Protein AF-A0A935HL14-F1 (afdb_monomer)

Secondary structure (DSSP, 8-state):
-EEEEETTEEEEEEEES-BSSEEEEEEEEESSSSS-EEEEEEE--SGGG-BSS-EEEEEEEE------THHHHHHHHHHHHHHTTTT-HHHHHHHHHHHHHHHTTSS--PPPSS-GGGGTS--EEEEEEEETT--EEEPPPEEPEE-

Sequence (147 aa):
MEAKMVNNLLSVNWSTTKEKDNDYFAIEVSKDGKEFKELAKVKSLAQDGISDTPLLYTYDKNFNNSTGIFGGVIFVLLLLSLAFYKKNRWLVVTALIVNLGFLGITGCQKKDVVDKSAINENLYLRIKQVDKLGNAEYSKVVRVVKE

Mean predicted aligned error: 10.66 Å

pLDDT: mean 83.4, std 14.33, range [49.66, 98.31]

Structure (mmCIF, N/CA/C/O backbone):
data_AF-A0A935HL14-F1
#
_entry.id   AF-A0A935HL14-F1
#
loop_
_atom_site.group_PDB
_atom_site.id
_atom_site.type_symbol
_atom_site.label_atom_id
_atom_site.label_alt_id
_atom_site.label_comp_id
_atom_site.label_asym_id
_atom_site.label_entity_id
_atom_site.label_seq_id
_atom_site.pdbx_PDB_ins_code
_atom_site.Cartn_x
_atom_site.Cartn_y
_atom_site.Cartn_z
_atom_site.occupancy
_atom_site.B_iso_or_equiv
_atom_site.auth_seq_id
_atom_site.auth_comp_id
_atom_site.auth_asym_id
_atom_site.auth_atom_id
_atom_site.pdbx_PDB_model_num
ATOM 1 N N . MET A 1 1 ? -0.907 -10.485 -9.066 1.00 92.19 1 MET A N 1
ATOM 2 C CA . MET A 1 1 ? -1.369 -9.684 -7.917 1.00 92.19 1 MET A CA 1
ATOM 3 C C . MET A 1 1 ? -2.641 -10.307 -7.398 1.00 92.19 1 MET A C 1
ATOM 5 O O . MET A 1 1 ? -3.511 -10.627 -8.199 1.00 92.19 1 MET A O 1
ATOM 9 N N . GLU A 1 2 ? -2.721 -10.468 -6.090 1.00 95.12 2 GLU A N 1
ATOM 10 C CA . GLU A 1 2 ? -3.839 -11.062 -5.372 1.00 95.12 2 GLU A CA 1
ATOM 11 C C . GLU A 1 2 ? -4.130 -10.215 -4.130 1.00 95.12 2 GLU A C 1
ATOM 13 O O . GLU A 1 2 ? -3.210 -9.657 -3.531 1.00 95.12 2 GLU A O 1
ATOM 18 N N . ALA A 1 3 ? -5.405 -10.089 -3.766 1.00 94.94 3 ALA A N 1
ATOM 19 C CA . ALA A 1 3 ? -5.825 -9.357 -2.579 1.00 94.94 3 ALA A CA 1
ATOM 20 C C . ALA A 1 3 ? -6.970 -10.097 -1.884 1.00 94.94 3 ALA A C 1
ATOM 22 O O . ALA A 1 3 ? -7.979 -10.418 -2.523 1.00 94.94 3 ALA A O 1
ATOM 23 N N . LYS A 1 4 ? -6.821 -10.333 -0.579 1.00 93.88 4 LYS A N 1
ATOM 24 C CA . LYS A 1 4 ? -7.776 -11.082 0.241 1.00 93.88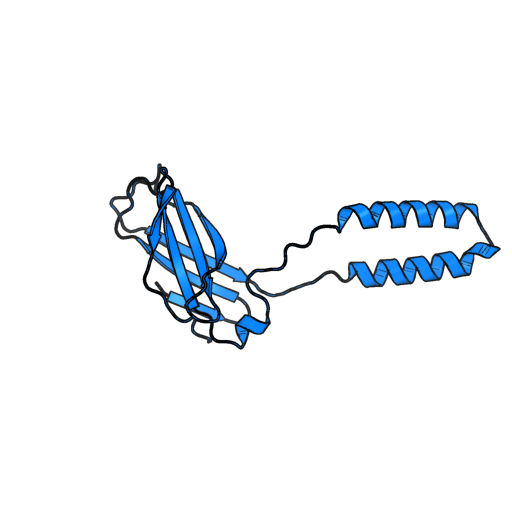 4 LYS A CA 1
ATOM 25 C C . LYS A 1 4 ? -8.113 -10.357 1.537 1.00 93.88 4 LYS A C 1
ATOM 27 O O . LYS A 1 4 ? -7.251 -9.712 2.126 1.00 93.88 4 LYS A O 1
ATOM 32 N N . MET A 1 5 ? -9.354 -10.506 1.987 1.00 90.94 5 MET A N 1
ATOM 33 C CA . MET A 1 5 ? -9.799 -10.158 3.334 1.00 90.94 5 MET A CA 1
ATOM 34 C C . MET A 1 5 ? -10.008 -11.439 4.134 1.00 90.94 5 MET A C 1
ATOM 36 O O . MET A 1 5 ? -10.900 -12.211 3.791 1.00 90.94 5 MET A O 1
ATOM 40 N N . VAL A 1 6 ? -9.244 -11.622 5.213 1.00 88.94 6 VAL A N 1
ATOM 41 C CA . VAL A 1 6 ? -9.376 -12.763 6.136 1.00 88.94 6 VAL A CA 1
ATOM 42 C C . VAL A 1 6 ? -9.375 -12.241 7.569 1.00 88.94 6 VAL A C 1
ATOM 44 O O . VAL A 1 6 ? -8.420 -11.594 7.978 1.00 88.94 6 VAL A O 1
ATOM 47 N N . ASN A 1 7 ? -10.424 -12.491 8.359 1.00 86.69 7 ASN A N 1
ATOM 48 C CA . ASN A 1 7 ? -10.485 -12.089 9.779 1.00 86.69 7 ASN A CA 1
ATOM 49 C C . ASN A 1 7 ? -10.096 -10.613 10.048 1.00 86.69 7 ASN A C 1
ATOM 51 O O . ASN A 1 7 ? -9.311 -10.318 10.950 1.00 86.69 7 ASN A O 1
ATOM 55 N N . ASN A 1 8 ? -10.631 -9.676 9.256 1.00 86.88 8 ASN A N 1
ATOM 56 C CA . ASN A 1 8 ? -10.300 -8.238 9.286 1.00 86.88 8 ASN A CA 1
ATOM 57 C C . ASN A 1 8 ? -8.847 -7.885 8.904 1.00 86.88 8 ASN A C 1
ATOM 59 O O . ASN A 1 8 ? -8.431 -6.743 9.102 1.00 86.88 8 ASN A O 1
ATOM 63 N N . LEU A 1 9 ? -8.079 -8.823 8.355 1.00 89.25 9 LEU A N 1
ATOM 64 C CA . LEU A 1 9 ? -6.768 -8.592 7.762 1.00 89.25 9 LEU A CA 1
ATOM 65 C C . LEU A 1 9 ? -6.924 -8.480 6.243 1.00 89.25 9 LEU A C 1
ATOM 67 O O . LEU A 1 9 ? -7.339 -9.436 5.591 1.00 89.25 9 LEU A O 1
ATOM 71 N N . LEU A 1 10 ? -6.596 -7.318 5.681 1.00 92.06 10 LEU A N 1
ATOM 72 C CA . LEU A 1 10 ? -6.347 -7.196 4.246 1.00 92.06 10 LEU A CA 1
ATOM 73 C C . LEU A 1 10 ? -4.931 -7.677 3.973 1.00 92.06 10 LEU A C 1
ATOM 75 O O . LEU A 1 10 ? -3.999 -7.050 4.467 1.00 92.06 10 LEU A O 1
ATOM 79 N N . SER A 1 11 ? -4.796 -8.726 3.168 1.00 94.50 11 SER A N 1
ATOM 80 C CA . SER A 1 11 ? -3.515 -9.219 2.669 1.00 94.50 11 SER A CA 1
ATOM 81 C C . SER A 1 11 ? -3.416 -8.995 1.166 1.00 94.50 11 SER A C 1
ATOM 83 O O . SER A 1 11 ? -4.307 -9.385 0.405 1.00 94.50 11 SER A O 1
ATOM 85 N N . VAL A 1 12 ? -2.343 -8.339 0.733 1.00 96.31 12 VAL A N 1
ATOM 86 C CA . VAL A 1 12 ? -2.077 -7.988 -0.665 1.00 96.31 12 VAL A CA 1
ATOM 87 C C . VAL A 1 12 ? -0.733 -8.569 -1.057 1.00 96.31 12 VAL A C 1
ATOM 89 O O . VAL A 1 12 ? 0.281 -8.254 -0.441 1.00 96.31 12 VAL A O 1
ATOM 92 N N . ASN A 1 13 ? -0.724 -9.380 -2.111 1.00 96.88 13 ASN A N 1
ATOM 93 C CA . ASN A 1 13 ? 0.479 -10.032 -2.612 1.00 96.88 13 ASN A CA 1
ATOM 94 C C . ASN A 1 13 ? 0.686 -9.702 -4.088 1.00 96.88 13 ASN A C 1
ATOM 96 O O . ASN A 1 13 ? -0.218 -9.833 -4.925 1.00 96.88 13 ASN A O 1
ATOM 100 N N . TRP A 1 14 ? 1.892 -9.270 -4.436 1.00 97.69 14 TRP A N 1
ATOM 101 C CA . TRP A 1 14 ? 2.270 -9.013 -5.820 1.00 97.69 14 TRP A CA 1
ATOM 102 C C . TRP A 1 14 ? 3.743 -9.301 -6.058 1.00 97.69 14 TRP A C 1
ATOM 104 O O . TRP A 1 14 ? 4.522 -9.517 -5.135 1.00 97.69 14 TRP A O 1
ATOM 114 N N . SER A 1 15 ? 4.105 -9.324 -7.334 1.00 96.88 15 SER A N 1
ATOM 115 C CA . SER A 1 15 ? 5.468 -9.556 -7.772 1.00 96.88 15 SER A CA 1
ATOM 116 C C . SER A 1 15 ? 5.817 -8.610 -8.905 1.00 96.88 15 SER A C 1
ATOM 118 O O . SER A 1 15 ? 4.977 -8.353 -9.773 1.00 96.88 15 SER A O 1
ATOM 120 N N . THR A 1 16 ? 7.057 -8.151 -8.933 1.00 96.56 16 THR A N 1
ATOM 121 C CA . THR A 1 16 ? 7.655 -7.516 -10.107 1.00 96.56 16 THR A CA 1
ATOM 122 C C . THR A 1 16 ? 8.509 -8.536 -10.845 1.00 96.56 16 THR A C 1
ATOM 124 O O . THR A 1 16 ? 9.003 -9.488 -10.248 1.00 96.56 16 THR A O 1
ATOM 127 N N . THR A 1 17 ? 8.648 -8.390 -12.161 1.00 94.94 17 THR A N 1
ATOM 128 C CA . THR A 1 17 ? 9.606 -9.187 -12.946 1.00 94.94 17 THR A CA 1
ATOM 129 C C . THR A 1 17 ? 10.970 -8.516 -12.988 1.00 94.94 17 THR A C 1
ATOM 131 O O . THR A 1 17 ? 11.987 -9.200 -12.958 1.00 94.94 17 THR A O 1
ATOM 134 N N . LYS A 1 18 ? 10.957 -7.183 -13.082 1.00 94.62 18 LYS A N 1
ATOM 135 C CA . LYS A 1 18 ? 12.101 -6.278 -13.055 1.00 94.62 18 LYS A CA 1
ATOM 136 C C . LYS A 1 18 ? 11.653 -4.928 -12.508 1.00 94.62 18 LYS A C 1
ATOM 138 O O . LYS A 1 18 ? 10.480 -4.576 -12.629 1.00 94.62 18 LYS A O 1
ATOM 143 N N . GLU A 1 19 ? 12.591 -4.173 -11.963 1.00 95.81 19 GLU A N 1
ATOM 144 C CA . GLU A 1 19 ? 12.395 -2.803 -11.501 1.00 95.81 19 GLU A CA 1
ATOM 145 C C . GLU A 1 19 ? 13.505 -1.921 -12.058 1.00 95.81 19 GLU A C 1
ATOM 147 O O . GLU A 1 19 ? 14.667 -2.326 -12.113 1.00 95.81 19 GLU A O 1
ATOM 152 N N . LYS A 1 20 ? 13.135 -0.716 -12.486 1.00 95.81 20 LYS A N 1
ATOM 153 C CA . LYS A 1 20 ? 14.067 0.298 -12.963 1.00 95.81 20 LYS A CA 1
ATOM 154 C C . LYS A 1 20 ? 13.688 1.628 -12.335 1.00 95.81 20 LYS A C 1
ATOM 156 O O . LYS A 1 20 ? 12.563 2.080 -12.524 1.00 95.81 20 LYS A O 1
ATOM 161 N N . ASP A 1 21 ? 14.630 2.213 -11.601 1.00 96.50 21 ASP A N 1
ATOM 162 C CA . ASP A 1 21 ? 14.475 3.490 -10.899 1.00 96.50 21 ASP A CA 1
ATOM 163 C C . ASP A 1 21 ? 13.209 3.567 -10.029 1.00 96.50 21 ASP A C 1
ATOM 165 O O . ASP A 1 21 ? 12.652 4.642 -9.816 1.00 96.50 21 ASP A O 1
ATOM 169 N N . ASN A 1 22 ? 12.750 2.425 -9.512 1.00 97.31 22 ASN A N 1
ATOM 170 C CA . ASN A 1 22 ? 11.533 2.347 -8.722 1.00 97.31 22 ASN A CA 1
ATOM 171 C C . ASN A 1 22 ? 11.770 2.900 -7.311 1.00 97.31 22 ASN A C 1
ATOM 173 O O . ASN A 1 22 ? 12.722 2.506 -6.640 1.00 97.31 22 ASN A O 1
ATOM 177 N N . ASP A 1 23 ? 10.901 3.790 -6.841 1.00 97.81 23 ASP A N 1
ATOM 178 C CA . ASP A 1 23 ? 10.993 4.333 -5.484 1.00 97.81 23 ASP A CA 1
ATOM 179 C C . ASP A 1 23 ? 10.068 3.553 -4.539 1.00 97.81 23 ASP A C 1
ATOM 181 O O . ASP A 1 23 ? 10.502 2.945 -3.551 1.00 97.81 23 ASP A O 1
ATOM 185 N N . TYR A 1 24 ? 8.778 3.493 -4.874 1.00 98.00 24 TYR A N 1
ATOM 186 C CA . TYR A 1 24 ? 7.782 2.815 -4.051 1.00 98.00 24 TYR A CA 1
ATOM 187 C C . TYR A 1 24 ? 6.546 2.378 -4.835 1.00 98.00 24 TYR A C 1
ATOM 189 O O . TYR A 1 24 ? 6.262 2.819 -5.946 1.00 98.00 24 TYR A O 1
ATOM 197 N N . PHE A 1 25 ? 5.752 1.542 -4.180 1.00 98.31 25 PHE A N 1
ATOM 198 C CA . PHE A 1 25 ? 4.417 1.149 -4.589 1.00 98.31 25 PHE A CA 1
ATOM 199 C C . PHE A 1 25 ? 3.393 1.777 -3.648 1.00 98.31 25 PHE A C 1
ATOM 201 O O . PHE A 1 25 ? 3.462 1.600 -2.434 1.00 98.31 25 PHE A O 1
ATOM 208 N N . ALA A 1 26 ? 2.428 2.507 -4.190 1.00 97.75 26 ALA A N 1
ATOM 209 C CA . ALA A 1 26 ? 1.238 2.926 -3.470 1.00 97.75 26 ALA A CA 1
ATOM 210 C C . ALA A 1 26 ? 0.134 1.882 -3.666 1.00 97.75 26 ALA A C 1
ATOM 212 O O . ALA A 1 26 ? -0.251 1.547 -4.789 1.00 97.75 26 ALA A O 1
ATOM 213 N N . ILE A 1 27 ? -0.377 1.365 -2.555 1.00 96.75 27 ILE A N 1
ATOM 214 C CA . ILE A 1 27 ? -1.546 0.494 -2.536 1.00 96.75 27 ILE A CA 1
ATOM 215 C C . ILE A 1 27 ? -2.757 1.407 -2.517 1.00 96.75 27 ILE A C 1
ATOM 217 O O . ILE A 1 27 ? -2.974 2.135 -1.548 1.00 96.75 27 ILE A O 1
ATOM 221 N N . GLU A 1 28 ? -3.538 1.376 -3.588 1.00 96.00 28 GLU A N 1
ATOM 222 C CA . GLU A 1 28 ? -4.725 2.203 -3.721 1.00 96.00 28 GLU A CA 1
ATOM 223 C C . GLU A 1 28 ? -5.982 1.343 -3.727 1.00 96.00 28 GLU A C 1
ATOM 225 O O . GLU A 1 28 ? -6.047 0.288 -4.360 1.00 96.00 28 GLU A O 1
ATOM 230 N N . VAL A 1 29 ? -7.004 1.828 -3.035 1.00 94.06 29 VAL A N 1
ATOM 231 C CA . VAL A 1 29 ? -8.266 1.123 -2.827 1.00 94.06 29 VAL A CA 1
ATOM 232 C C . VAL A 1 29 ? -9.447 1.978 -3.249 1.00 94.06 29 VAL A C 1
ATOM 234 O O . VAL A 1 29 ? -9.407 3.207 -3.176 1.00 94.06 29 VAL A O 1
ATOM 237 N N . SER A 1 30 ? -10.505 1.316 -3.696 1.00 93.19 30 SER A N 1
ATOM 238 C CA . SER A 1 30 ? -11.713 1.944 -4.212 1.00 93.19 30 SER A CA 1
ATOM 239 C C . SER A 1 30 ? -12.945 1.134 -3.828 1.00 93.19 30 SER A C 1
ATOM 241 O O . SER A 1 30 ? -12.923 -0.095 -3.863 1.00 93.19 30 SER A O 1
ATOM 243 N N . LYS A 1 31 ? -14.035 1.819 -3.479 1.00 90.88 31 LYS A N 1
ATOM 244 C CA . LYS A 1 31 ? -15.333 1.179 -3.207 1.00 90.88 31 LYS A CA 1
ATOM 245 C C . LYS A 1 31 ? -16.166 0.966 -4.472 1.00 90.88 31 LYS A C 1
ATOM 247 O O . LYS A 1 31 ? -17.006 0.075 -4.522 1.00 90.88 31 LYS A O 1
ATOM 252 N N . ASP A 1 32 ? -15.935 1.785 -5.493 1.00 89.62 32 ASP A N 1
ATOM 253 C CA . ASP A 1 32 ? -16.719 1.821 -6.730 1.00 89.62 32 ASP A CA 1
ATOM 254 C C . ASP A 1 32 ? -15.933 1.341 -7.962 1.00 89.62 32 ASP A C 1
ATOM 256 O O . ASP A 1 32 ? -16.499 1.208 -9.047 1.00 89.62 32 ASP A O 1
ATOM 260 N N . GLY A 1 33 ? -14.636 1.071 -7.799 1.00 90.31 33 GLY A N 1
ATOM 261 C CA . GLY A 1 33 ? -13.722 0.690 -8.871 1.00 90.31 33 GLY A CA 1
ATOM 262 C C . GLY A 1 33 ? -13.332 1.851 -9.790 1.00 90.31 33 GLY A C 1
ATOM 263 O O . GLY A 1 33 ? -12.703 1.607 -10.819 1.00 90.31 33 GLY A O 1
ATOM 264 N N . LYS A 1 34 ? -13.696 3.094 -9.448 1.00 91.00 34 LYS A N 1
ATOM 265 C CA . LYS A 1 34 ? -13.448 4.301 -10.252 1.00 91.00 34 LYS A CA 1
ATOM 266 C C . LYS A 1 34 ? -12.575 5.292 -9.499 1.00 91.00 34 LYS A C 1
ATOM 268 O O . LYS A 1 34 ? -11.535 5.702 -10.009 1.00 91.00 34 LYS A O 1
ATOM 273 N N . GLU A 1 35 ? -12.970 5.647 -8.281 1.00 93.56 35 GLU A N 1
ATOM 274 C CA . GLU A 1 35 ? -12.217 6.557 -7.428 1.00 93.56 35 GLU A CA 1
ATOM 275 C C . GLU A 1 35 ? -11.303 5.769 -6.499 1.00 93.56 35 GLU A C 1
ATOM 277 O O . GLU A 1 35 ? -11.760 5.038 -5.618 1.00 93.56 35 GLU A O 1
ATOM 282 N N . PHE A 1 36 ? -9.997 5.927 -6.693 1.00 94.50 36 PHE A N 1
ATOM 283 C CA . PHE A 1 36 ? -8.973 5.247 -5.910 1.00 94.50 36 PHE A CA 1
ATOM 284 C C . PHE A 1 36 ? -8.315 6.211 -4.931 1.00 94.50 36 PHE A C 1
ATOM 286 O O . PHE A 1 36 ? -7.977 7.342 -5.279 1.00 94.50 36 PHE A O 1
ATOM 293 N N . LYS A 1 37 ? -8.125 5.743 -3.699 1.00 93.25 37 LYS A N 1
ATOM 294 C CA . LYS A 1 37 ? -7.448 6.476 -2.630 1.00 93.25 37 LYS A CA 1
ATOM 295 C C . LYS A 1 37 ? -6.267 5.665 -2.130 1.00 93.25 37 LYS A C 1
ATOM 297 O O . LYS A 1 37 ? -6.360 4.446 -1.999 1.00 93.25 37 LYS A O 1
ATOM 302 N N . GLU A 1 38 ? -5.170 6.347 -1.833 1.00 94.06 38 GLU A N 1
ATOM 303 C CA . GLU A 1 38 ? -3.978 5.721 -1.268 1.00 94.06 38 GLU A CA 1
ATOM 304 C C . GLU A 1 38 ? -4.274 5.189 0.141 1.00 94.06 38 GLU A C 1
ATOM 306 O O . GLU A 1 38 ? -4.703 5.936 1.020 1.00 94.06 38 GLU A O 1
ATOM 311 N N . LEU A 1 39 ? -4.054 3.890 0.341 1.00 92.06 39 LEU A N 1
ATOM 312 C CA . LEU A 1 39 ? -4.140 3.222 1.638 1.00 92.06 39 LEU A CA 1
ATOM 313 C C . LEU A 1 39 ? -2.775 3.197 2.332 1.00 92.06 39 LEU A C 1
ATOM 315 O O . LEU A 1 39 ? -2.689 3.425 3.538 1.00 92.06 39 LEU A O 1
ATOM 319 N N . ALA A 1 40 ? -1.718 2.888 1.578 1.00 92.88 40 ALA A N 1
ATOM 320 C CA . ALA A 1 40 ? -0.362 2.769 2.097 1.00 92.88 40 ALA A CA 1
ATOM 321 C C . ALA A 1 40 ? 0.692 2.906 0.998 1.00 92.88 40 ALA A C 1
ATOM 323 O O . ALA A 1 40 ? 0.408 2.700 -0.181 1.00 92.88 40 ALA A O 1
ATOM 324 N N . LYS A 1 41 ? 1.929 3.179 1.420 1.00 96.31 41 LYS A N 1
ATOM 325 C CA . LYS A 1 41 ? 3.126 3.132 0.578 1.00 96.31 41 LYS A CA 1
ATOM 326 C C . LYS A 1 41 ? 4.042 2.006 1.038 1.00 96.31 41 LYS A C 1
ATOM 328 O O . LYS A 1 41 ? 4.282 1.854 2.234 1.00 96.31 41 LYS A O 1
ATOM 333 N N . VAL A 1 42 ? 4.569 1.254 0.083 1.00 97.25 42 VAL A N 1
ATOM 334 C CA . VAL A 1 42 ? 5.518 0.161 0.281 1.00 97.25 42 VAL A CA 1
ATOM 335 C C . VAL A 1 42 ? 6.767 0.494 -0.515 1.00 97.25 42 VAL A C 1
ATOM 337 O O . VAL A 1 42 ? 6.714 0.603 -1.737 1.00 97.25 42 VAL A O 1
ATOM 340 N N . LYS A 1 43 ? 7.884 0.710 0.179 1.00 97.38 43 LYS A N 1
ATOM 341 C CA . LYS A 1 43 ? 9.164 1.023 -0.462 1.00 97.38 43 LYS A CA 1
ATOM 342 C C . LYS A 1 43 ? 9.596 -0.138 -1.364 1.00 97.38 43 LYS A C 1
ATOM 344 O O . LYS A 1 43 ? 9.348 -1.294 -1.019 1.00 97.38 43 LYS A O 1
ATOM 349 N N . SER A 1 44 ? 10.243 0.167 -2.488 1.00 97.19 44 SER A N 1
ATOM 350 C CA . SER A 1 44 ? 10.881 -0.865 -3.309 1.00 97.19 44 SER A CA 1
ATOM 351 C C . SER A 1 44 ? 11.864 -1.692 -2.467 1.00 97.19 44 SER A C 1
ATOM 353 O O . SER A 1 44 ? 12.616 -1.150 -1.652 1.00 97.19 44 SER A O 1
ATOM 355 N N . LEU A 1 45 ? 11.838 -3.012 -2.660 1.00 97.19 45 LEU A N 1
ATOM 356 C CA . LEU A 1 45 ? 12.832 -3.938 -2.112 1.00 97.19 45 LEU A CA 1
ATOM 357 C C . LEU A 1 45 ? 14.099 -3.988 -2.978 1.00 97.19 45 LEU A C 1
ATOM 359 O O . LEU A 1 45 ? 15.115 -4.527 -2.543 1.00 97.19 45 LEU A O 1
ATOM 363 N N . ALA A 1 46 ? 14.045 -3.440 -4.193 1.00 96.38 46 ALA A N 1
ATOM 364 C CA . ALA A 1 46 ? 15.171 -3.385 -5.103 1.00 96.38 46 ALA A CA 1
ATOM 365 C C . ALA A 1 46 ? 16.239 -2.417 -4.576 1.00 96.38 46 ALA A C 1
ATOM 367 O O . ALA A 1 46 ? 15.939 -1.279 -4.196 1.00 96.38 46 ALA A O 1
ATOM 368 N N . GLN A 1 47 ? 17.502 -2.848 -4.575 1.00 94.50 47 GLN A N 1
ATOM 369 C CA . GLN A 1 47 ? 18.602 -1.968 -4.195 1.00 94.50 47 GLN A CA 1
ATOM 370 C C . GLN A 1 47 ? 18.679 -0.810 -5.192 1.00 94.50 47 GLN A C 1
ATOM 372 O O . GLN A 1 47 ? 18.680 -1.013 -6.403 1.00 94.50 47 GLN A O 1
ATOM 377 N N . ASP A 1 48 ? 18.670 0.415 -4.668 1.00 93.38 48 ASP A N 1
ATOM 378 C CA . ASP A 1 48 ? 18.601 1.637 -5.466 1.00 93.38 48 ASP A CA 1
ATOM 379 C C . ASP A 1 48 ? 17.446 1.651 -6.486 1.00 93.38 48 ASP A C 1
ATOM 381 O O . ASP A 1 48 ? 17.513 2.371 -7.479 1.00 93.38 48 ASP A O 1
ATOM 385 N N . GLY A 1 49 ? 16.358 0.914 -6.237 1.00 92.88 49 GLY A N 1
ATOM 386 C CA . GLY A 1 49 ? 15.205 0.861 -7.138 1.00 92.88 49 GLY A CA 1
ATOM 387 C C . GLY A 1 49 ? 15.431 0.059 -8.420 1.00 92.88 49 GLY A C 1
ATOM 388 O O . GLY A 1 49 ? 14.631 0.168 -9.351 1.00 92.88 49 GLY A O 1
ATOM 389 N N . ILE A 1 50 ? 16.518 -0.716 -8.495 1.00 95.88 50 ILE A N 1
ATOM 390 C CA . ILE A 1 50 ? 16.888 -1.510 -9.668 1.00 95.88 50 ILE A CA 1
ATOM 391 C C . ILE A 1 50 ? 16.897 -2.990 -9.298 1.00 95.88 50 ILE A C 1
ATOM 393 O O . ILE A 1 50 ? 17.598 -3.419 -8.382 1.00 95.88 50 ILE A O 1
ATOM 397 N N . SER A 1 51 ? 16.119 -3.781 -10.031 1.00 96.69 51 SER A N 1
ATOM 398 C CA . SER A 1 51 ? 16.147 -5.237 -9.932 1.00 96.69 51 SER A CA 1
ATOM 399 C C . SER A 1 51 ? 15.989 -5.859 -11.308 1.00 96.69 51 SER A C 1
ATOM 401 O O . SER A 1 51 ? 15.022 -5.585 -12.015 1.00 96.69 51 SER A O 1
ATOM 403 N N . ASP A 1 52 ? 16.907 -6.747 -11.673 1.00 95.12 52 ASP A N 1
ATOM 404 C CA . ASP A 1 52 ? 16.779 -7.592 -12.864 1.00 95.12 52 ASP A CA 1
ATOM 405 C C . ASP A 1 52 ? 16.170 -8.965 -12.561 1.00 95.12 52 ASP A C 1
ATOM 407 O O . ASP A 1 52 ? 15.944 -9.759 -13.479 1.00 95.12 52 ASP A O 1
ATOM 411 N N . THR A 1 53 ? 15.892 -9.237 -11.286 1.00 96.00 53 THR A N 1
ATOM 412 C CA . THR A 1 53 ? 15.257 -10.464 -10.814 1.00 96.00 53 THR A CA 1
ATOM 413 C C . THR A 1 53 ? 13.862 -10.184 -10.258 1.00 96.00 53 THR A C 1
ATOM 415 O O . THR A 1 53 ? 13.585 -9.070 -9.793 1.00 96.00 53 THR A O 1
ATOM 418 N N . PRO A 1 54 ? 12.968 -11.189 -10.275 1.00 96.62 54 PRO A N 1
ATOM 419 C CA . PRO A 1 54 ? 11.650 -11.029 -9.693 1.00 96.62 54 P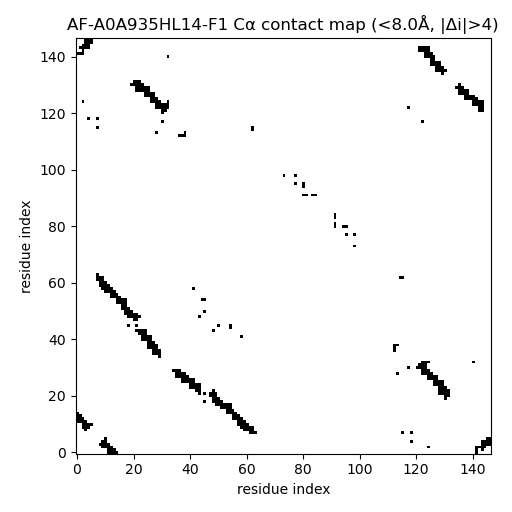RO A CA 1
ATOM 420 C C . PRO A 1 54 ? 11.713 -10.763 -8.189 1.00 96.62 54 PRO A C 1
ATOM 422 O O . PRO A 1 54 ? 12.407 -11.474 -7.460 1.00 96.62 54 PRO A O 1
ATOM 425 N N . LEU A 1 55 ? 10.942 -9.780 -7.726 1.00 97.69 55 LEU A N 1
ATOM 426 C CA . LEU A 1 55 ? 10.777 -9.478 -6.306 1.00 97.69 55 LEU A CA 1
ATOM 427 C C . LEU A 1 55 ? 9.337 -9.738 -5.884 1.00 97.69 55 LEU A C 1
ATOM 429 O O . LEU A 1 55 ? 8.395 -9.433 -6.617 1.00 97.69 55 LEU A O 1
ATOM 433 N N . LEU A 1 56 ? 9.183 -10.323 -4.699 1.00 97.56 56 LEU A N 1
ATOM 434 C CA . LEU A 1 56 ? 7.896 -10.645 -4.096 1.00 97.56 56 LEU A CA 1
ATOM 435 C C . LEU A 1 56 ? 7.600 -9.650 -2.983 1.00 97.56 56 LEU A C 1
ATOM 437 O O . LEU A 1 56 ? 8.444 -9.390 -2.128 1.00 97.56 56 LEU A O 1
ATOM 441 N N . TYR A 1 57 ? 6.381 -9.134 -2.992 1.00 97.44 57 TYR A N 1
ATOM 442 C CA . TYR A 1 57 ? 5.916 -8.145 -2.043 1.00 97.44 57 TYR A CA 1
ATOM 443 C C . TYR A 1 57 ? 4.646 -8.629 -1.364 1.00 97.44 57 TYR A C 1
ATOM 445 O O . TYR A 1 57 ? 3.728 -9.141 -2.014 1.00 97.44 57 TYR A O 1
ATOM 453 N N . THR A 1 58 ? 4.589 -8.375 -0.062 1.00 96.50 58 THR A N 1
ATOM 454 C CA . THR A 1 58 ? 3.424 -8.630 0.775 1.00 96.50 58 THR A CA 1
ATOM 455 C C . THR A 1 58 ? 3.115 -7.381 1.581 1.00 96.50 58 THR A C 1
ATOM 457 O O . THR A 1 58 ? 4.013 -6.718 2.104 1.00 96.50 58 THR A O 1
ATOM 460 N N . TYR A 1 59 ? 1.831 -7.060 1.681 1.00 95.81 59 TYR A N 1
ATOM 461 C CA . TYR A 1 59 ? 1.329 -6.009 2.547 1.00 95.81 59 TYR A CA 1
ATOM 462 C C . TYR A 1 59 ? 0.101 -6.491 3.303 1.00 95.81 59 TYR A C 1
ATOM 464 O O . TYR A 1 59 ? -0.887 -6.891 2.688 1.00 95.81 59 TYR A O 1
ATOM 472 N N . ASP A 1 60 ? 0.156 -6.358 4.626 1.00 93.88 60 ASP A N 1
ATOM 473 C CA . ASP A 1 60 ? -0.924 -6.738 5.519 1.00 93.88 60 ASP A CA 1
ATOM 474 C C . ASP A 1 60 ? -1.407 -5.534 6.338 1.00 93.88 60 ASP A C 1
ATOM 476 O O . ASP A 1 60 ? -0.620 -4.819 6.968 1.00 93.88 60 ASP A O 1
ATOM 480 N N . LYS A 1 61 ? -2.725 -5.315 6.363 1.00 89.69 61 LYS A N 1
ATOM 481 C CA . LYS A 1 61 ? -3.376 -4.276 7.173 1.00 89.69 61 LYS A CA 1
ATOM 482 C C . LYS A 1 61 ? -4.500 -4.876 7.997 1.00 89.69 61 LYS A C 1
ATOM 484 O O . LYS A 1 61 ? -5.486 -5.372 7.459 1.00 89.69 61 LYS A O 1
ATOM 489 N N . ASN A 1 62 ? -4.363 -4.790 9.316 1.00 88.25 62 ASN A N 1
ATOM 490 C CA . ASN A 1 62 ? -5.391 -5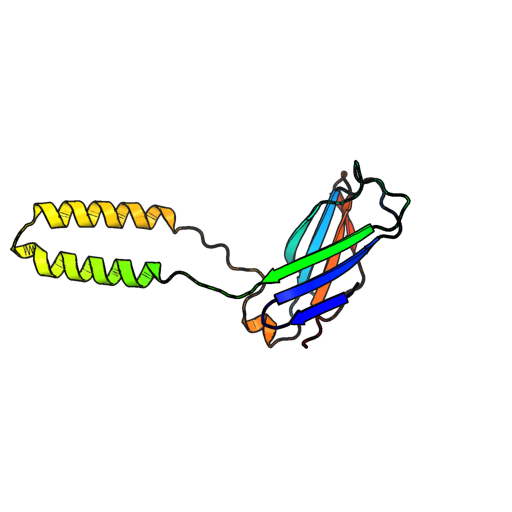.228 10.249 1.00 88.25 62 ASN A CA 1
ATOM 491 C C . ASN A 1 62 ? -6.365 -4.074 10.561 1.00 88.25 62 ASN A C 1
ATOM 493 O O . ASN A 1 62 ? -5.930 -2.984 10.937 1.00 88.25 62 ASN A O 1
ATOM 497 N N . PHE A 1 63 ? -7.670 -4.322 10.417 1.00 82.56 63 PHE A N 1
ATOM 498 C CA . PHE A 1 63 ? -8.758 -3.372 10.698 1.00 82.56 63 PHE A CA 1
ATOM 499 C C . PHE A 1 63 ? -9.418 -3.581 12.070 1.00 82.56 63 PHE A C 1
ATOM 501 O O . PHE A 1 63 ? -10.548 -3.141 12.316 1.00 82.56 63 PHE A O 1
ATOM 508 N N . ASN A 1 64 ? -8.744 -4.263 12.996 1.00 75.75 64 ASN A N 1
ATOM 509 C CA . ASN A 1 64 ? -9.170 -4.361 14.385 1.00 75.75 64 ASN A CA 1
ATOM 510 C C . ASN A 1 64 ? -9.014 -2.998 15.067 1.00 75.75 64 ASN A C 1
ATOM 512 O O . ASN A 1 64 ? -8.023 -2.698 15.722 1.00 75.75 64 ASN A O 1
ATOM 516 N N . ASN A 1 65 ? -10.034 -2.161 14.909 1.00 65.62 65 ASN A N 1
ATOM 517 C CA . ASN A 1 65 ? -10.104 -0.870 15.574 1.00 65.62 65 ASN A CA 1
ATOM 518 C C . ASN A 1 65 ? -10.315 -1.079 17.078 1.00 65.62 65 ASN A C 1
ATOM 520 O O . ASN A 1 65 ? -11.426 -1.400 17.504 1.00 65.62 65 ASN A O 1
ATOM 524 N N . SER A 1 66 ? -9.277 -0.841 17.877 1.00 57.81 66 SER A N 1
ATOM 525 C CA . SER A 1 66 ? -9.410 -0.416 19.271 1.00 57.81 66 SER A CA 1
ATOM 526 C C . SER A 1 66 ? -9.495 1.113 19.296 1.00 57.81 66 SER A C 1
ATOM 528 O O . SER A 1 66 ? -8.575 1.805 19.734 1.00 57.81 66 SER A O 1
ATOM 530 N N . THR A 1 67 ? -10.569 1.672 18.736 1.00 56.97 67 THR A N 1
ATOM 531 C CA . THR A 1 67 ? -10.827 3.114 18.834 1.00 56.97 67 THR A CA 1
ATOM 532 C C . THR A 1 67 ? -11.037 3.469 20.301 1.00 56.97 67 THR A C 1
ATOM 534 O O . THR A 1 67 ? -11.899 2.906 20.973 1.00 56.97 67 THR A O 1
ATOM 537 N N . GLY A 1 68 ? -10.161 4.345 20.788 1.00 58.97 68 GLY A N 1
ATOM 538 C CA . GLY A 1 68 ? -9.858 4.576 22.191 1.00 58.97 68 GLY A CA 1
ATOM 539 C C . GLY A 1 68 ? -11.059 4.811 23.106 1.00 58.97 68 GLY A C 1
ATOM 540 O O . GLY A 1 68 ? -11.819 5.760 22.944 1.00 58.97 68 GLY A O 1
ATOM 541 N N . ILE A 1 69 ? -11.106 4.011 24.172 1.00 55.09 69 ILE A N 1
ATOM 542 C CA . ILE A 1 69 ? -11.950 4.167 25.373 1.00 55.09 69 ILE A CA 1
ATOM 543 C C . ILE A 1 69 ? -11.659 5.492 26.122 1.00 55.09 69 ILE A C 1
ATOM 545 O O . ILE A 1 69 ? -12.379 5.886 27.038 1.00 55.09 69 ILE A O 1
ATOM 549 N N . PHE A 1 70 ? -10.631 6.237 25.710 1.00 56.22 70 PHE A N 1
ATOM 5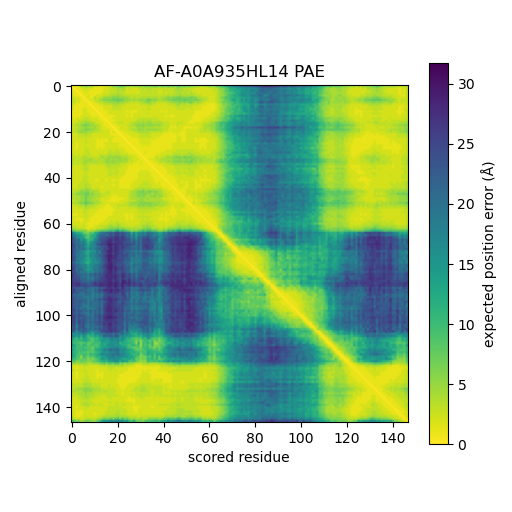50 C CA . PHE A 1 70 ? -10.144 7.436 26.391 1.00 56.22 70 PHE A CA 1
ATOM 551 C C . PHE A 1 70 ? -11.163 8.587 26.467 1.00 56.22 70 PHE A C 1
ATOM 553 O O . PHE A 1 70 ? -11.145 9.333 27.442 1.00 56.22 70 PHE A O 1
ATOM 560 N N . GLY A 1 71 ? -12.099 8.702 25.515 1.00 60.34 71 GLY A N 1
ATOM 561 C CA . GLY A 1 71 ? -13.138 9.743 25.560 1.00 60.34 71 GLY A CA 1
ATOM 562 C C . GLY A 1 71 ? -14.150 9.560 26.702 1.00 60.34 71 GLY A C 1
ATOM 563 O O . GLY A 1 71 ? -14.555 10.533 27.336 1.00 60.34 71 GLY A O 1
ATOM 564 N N . GLY A 1 72 ? -14.517 8.311 27.016 1.00 64.50 72 GLY A N 1
ATOM 565 C CA . GLY A 1 72 ? -15.474 8.006 28.087 1.00 64.50 72 GLY A CA 1
ATOM 566 C C . GLY A 1 72 ? -14.890 8.195 29.489 1.00 64.50 72 GLY A C 1
ATOM 567 O O . GLY A 1 72 ? -15.580 8.660 30.394 1.00 64.50 72 GLY A O 1
ATOM 568 N N . VAL A 1 73 ? -13.599 7.898 29.664 1.00 68.31 73 VAL A N 1
ATOM 569 C CA . VAL A 1 73 ? -12.907 8.012 30.961 1.00 68.31 73 VAL A CA 1
ATOM 570 C C . VAL A 1 73 ? -12.755 9.475 31.390 1.00 68.31 73 VAL A C 1
ATOM 572 O O . VAL A 1 73 ? -12.986 9.797 32.554 1.00 68.31 73 VAL A O 1
ATOM 575 N N . ILE A 1 74 ? -12.449 10.380 30.453 1.00 68.88 74 ILE A N 1
ATOM 576 C CA . ILE A 1 74 ? -12.333 11.823 30.726 1.00 68.88 74 ILE A CA 1
ATOM 577 C C . ILE A 1 74 ? -13.676 12.404 31.191 1.00 68.88 74 ILE A C 1
ATOM 579 O O . ILE A 1 74 ? -13.718 13.170 32.153 1.00 68.88 74 ILE A O 1
ATOM 583 N N . PHE A 1 75 ? -14.790 11.997 30.572 1.00 71.56 75 PHE A N 1
ATOM 584 C CA . PHE A 1 75 ? -16.123 12.466 30.958 1.00 71.56 75 PHE A CA 1
ATOM 585 C C . PHE A 1 75 ? -16.505 12.029 32.382 1.00 71.56 75 PHE A C 1
ATOM 587 O O . PHE A 1 75 ? -17.010 12.832 33.166 1.00 71.56 75 PHE A O 1
ATOM 594 N N . VAL A 1 76 ? -16.192 10.785 32.761 1.00 74.94 76 VAL A N 1
ATOM 595 C CA . VAL A 1 76 ? -16.442 10.271 34.120 1.00 74.94 76 VAL A CA 1
ATOM 596 C C . VAL A 1 76 ? -15.570 10.982 35.163 1.00 74.94 76 VAL A C 1
ATOM 598 O O . VAL A 1 76 ? -16.066 11.346 36.230 1.00 74.94 76 VAL A O 1
ATOM 601 N N . LEU A 1 77 ? -14.296 11.249 34.855 1.00 73.00 77 LEU A N 1
ATOM 602 C CA . LEU A 1 77 ? -13.401 12.002 35.743 1.00 73.00 77 LEU A CA 1
ATOM 603 C C . LEU A 1 77 ? -13.842 13.467 35.912 1.00 73.00 77 LEU A C 1
ATOM 605 O O . LEU A 1 77 ? -13.766 14.003 37.020 1.00 73.00 77 LEU A O 1
ATOM 609 N N . LEU A 1 78 ? -14.370 14.096 34.855 1.00 73.94 78 LEU A N 1
ATOM 610 C CA . LEU A 1 78 ? -14.941 15.444 34.920 1.00 73.94 78 LEU A CA 1
ATOM 611 C C . LEU A 1 78 ? -16.160 15.484 35.857 1.00 73.94 78 LEU A C 1
ATOM 613 O O . LEU A 1 78 ? -16.232 16.342 36.740 1.00 73.94 78 LEU A O 1
ATOM 617 N N . LEU A 1 79 ? -17.078 14.520 35.728 1.00 73.88 79 LEU A N 1
ATOM 618 C CA . LEU A 1 79 ? -18.261 14.412 36.590 1.00 73.88 79 LEU A CA 1
ATOM 619 C C . LEU A 1 79 ? -17.892 14.161 38.062 1.00 73.88 79 LEU A C 1
ATOM 621 O O . LEU A 1 79 ? -18.467 14.785 38.956 1.00 73.88 79 LEU A O 1
ATOM 625 N N . LEU A 1 80 ? -16.893 13.311 38.327 1.00 75.56 80 LEU A N 1
ATOM 626 C CA . LEU A 1 80 ? -16.379 13.077 39.681 1.00 75.56 80 LEU A CA 1
ATOM 627 C C . LEU A 1 80 ? -15.757 14.346 40.281 1.00 75.56 80 LEU A C 1
ATOM 629 O O . LEU A 1 80 ? -16.021 14.669 41.437 1.00 75.56 80 LEU A O 1
ATOM 633 N N . SER A 1 81 ? -14.987 15.113 39.503 1.00 69.12 81 SER A N 1
ATOM 634 C CA . SER A 1 81 ? -14.371 16.362 39.980 1.00 69.12 81 SER A CA 1
ATOM 635 C C . SER A 1 81 ? -15.409 17.421 40.391 1.00 69.12 81 SER A C 1
ATOM 637 O O . SER A 1 81 ? -15.234 18.108 41.400 1.00 69.12 81 SER A O 1
ATOM 639 N N . LEU A 1 82 ? -16.540 17.485 39.680 1.00 68.81 82 LEU A N 1
ATOM 640 C CA . LEU A 1 82 ? -17.673 18.357 40.003 1.00 68.81 82 LEU A CA 1
ATOM 641 C C . LEU A 1 82 ? -18.389 17.921 41.291 1.00 68.81 82 LEU A C 1
ATOM 643 O O . LEU A 1 82 ? -18.775 18.776 42.091 1.00 68.81 82 LEU A O 1
ATOM 647 N N . ALA A 1 83 ? -18.507 16.613 41.549 1.00 70.25 83 ALA A N 1
ATOM 648 C CA . ALA A 1 83 ? -19.126 16.092 42.771 1.00 70.25 83 ALA A CA 1
ATOM 649 C C . ALA A 1 83 ? -18.336 16.455 44.049 1.00 70.25 83 ALA A C 1
ATOM 651 O O . ALA A 1 83 ? -18.927 16.648 45.113 1.00 70.25 83 ALA A O 1
ATOM 652 N N . PHE A 1 84 ? -17.010 16.622 43.949 1.00 65.38 84 PHE A N 1
ATOM 653 C CA . PHE A 1 84 ? -16.136 16.989 45.075 1.00 65.38 84 PHE A CA 1
ATOM 654 C C . PHE A 1 84 ? -15.792 18.495 45.163 1.00 65.38 84 PHE A C 1
ATOM 656 O O . PHE A 1 84 ? -15.122 18.915 46.114 1.00 65.38 84 PHE A O 1
ATOM 663 N N . TYR A 1 85 ? -16.311 19.336 44.254 1.00 66.25 85 TYR A N 1
ATOM 664 C CA . TYR A 1 85 ? -16.082 20.796 44.196 1.00 66.25 85 TYR A CA 1
ATOM 665 C C . TYR A 1 85 ? -16.336 21.531 45.518 1.00 66.25 85 TYR A C 1
ATOM 667 O O . TYR A 1 85 ? -15.574 22.423 45.900 1.00 66.25 85 TYR A O 1
ATOM 675 N N . LYS A 1 86 ? -17.382 21.143 46.256 1.00 65.69 86 LYS A N 1
ATOM 676 C CA . LYS A 1 86 ? -17.737 21.806 47.520 1.00 65.69 86 LYS A CA 1
ATOM 677 C C . LYS A 1 86 ? -16.745 21.539 48.658 1.00 65.69 86 LYS A C 1
ATOM 679 O O . LYS A 1 86 ? -16.724 22.322 49.602 1.00 65.69 86 LYS A O 1
ATOM 684 N N . LYS A 1 87 ? -15.939 20.471 48.585 1.00 66.75 87 LYS A N 1
ATOM 685 C CA . LYS A 1 87 ? -15.092 20.018 49.701 1.00 66.75 87 LYS A CA 1
ATO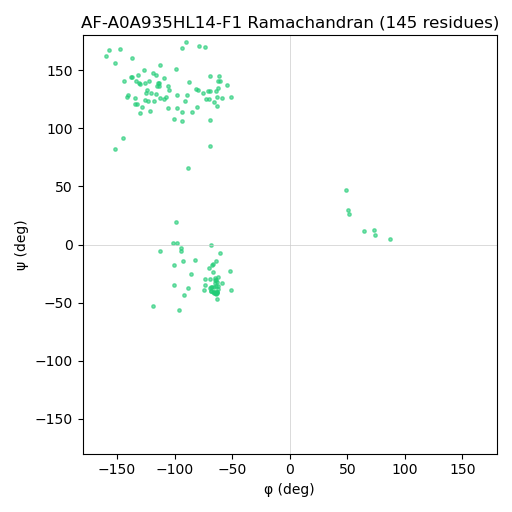M 686 C C . LYS A 1 87 ? -13.631 20.444 49.571 1.00 66.75 87 LYS A C 1
ATOM 688 O O . LYS A 1 87 ? -13.010 20.715 50.591 1.00 66.75 87 LYS A O 1
ATOM 693 N N . ASN A 1 88 ? -13.072 20.511 48.357 1.00 68.00 88 ASN A N 1
ATOM 694 C CA . ASN A 1 88 ? -11.657 20.860 48.195 1.00 68.00 88 ASN A CA 1
ATOM 695 C C . ASN A 1 88 ? -11.346 21.552 46.852 1.00 68.00 88 ASN A C 1
ATOM 697 O O . ASN A 1 88 ? -10.898 20.924 45.893 1.00 68.00 88 ASN A O 1
ATOM 701 N N . ARG A 1 89 ? -11.595 22.869 46.787 1.00 72.50 89 ARG A N 1
ATOM 702 C CA . ARG A 1 89 ? -11.556 23.668 45.542 1.00 72.50 89 ARG A CA 1
ATOM 703 C C . ARG A 1 89 ? -10.201 23.633 44.823 1.00 72.50 89 ARG A C 1
ATOM 705 O O . ARG A 1 89 ? -10.178 23.634 43.599 1.00 72.50 89 ARG A O 1
ATOM 712 N N . TRP A 1 90 ? -9.089 23.540 45.555 1.00 72.12 90 TRP A N 1
ATOM 713 C CA . TRP A 1 90 ? -7.743 23.493 44.969 1.00 72.12 90 TRP A CA 1
ATOM 714 C C . TRP A 1 90 ? -7.464 22.191 44.204 1.00 72.12 90 TRP A C 1
ATOM 716 O O . TRP A 1 90 ? -6.878 22.242 43.128 1.00 72.12 90 TRP A O 1
ATOM 726 N N . LEU A 1 91 ? -7.952 21.042 44.693 1.00 69.81 91 LEU A N 1
ATOM 727 C CA . LEU A 1 91 ? -7.825 19.758 43.985 1.00 69.81 91 LEU A CA 1
ATOM 728 C C . LEU A 1 91 ? -8.679 19.700 42.712 1.00 69.81 91 LEU A C 1
ATOM 730 O O . LEU A 1 91 ? -8.328 19.022 41.752 1.00 69.81 91 LEU A O 1
ATOM 734 N N . VAL A 1 92 ? -9.801 20.422 42.687 1.00 70.88 92 VAL A N 1
ATOM 735 C CA . VAL A 1 92 ? -10.654 20.503 41.495 1.00 70.88 92 VAL A CA 1
ATOM 736 C C . VAL A 1 92 ? -10.021 21.385 40.424 1.00 70.88 92 VAL A C 1
ATOM 738 O O . VAL A 1 92 ? -10.043 21.026 39.250 1.00 70.88 92 VAL A O 1
ATOM 741 N N . VAL A 1 93 ? -9.388 22.495 40.812 1.00 74.81 93 VAL A N 1
ATOM 742 C CA . VAL A 1 93 ? -8.669 23.367 39.870 1.00 74.81 93 VAL A CA 1
ATOM 743 C C . VAL A 1 93 ? -7.486 22.635 39.227 1.00 74.81 93 VAL A C 1
ATOM 745 O O . VAL A 1 93 ? -7.325 22.709 38.010 1.00 74.81 93 VAL A O 1
ATOM 748 N N . THR A 1 94 ? -6.700 21.867 39.992 1.00 71.56 94 THR A N 1
ATOM 749 C CA . THR A 1 94 ? -5.593 21.078 39.418 1.00 71.56 94 THR A CA 1
ATOM 750 C C . THR A 1 94 ? -6.098 19.977 38.482 1.00 71.56 94 THR A C 1
ATOM 752 O O . THR A 1 94 ? -5.553 19.812 37.392 1.00 71.56 94 THR A O 1
ATOM 755 N N . ALA A 1 95 ? -7.181 19.278 38.838 1.00 71.25 95 ALA A N 1
ATOM 756 C CA . ALA A 1 95 ? -7.796 18.266 37.979 1.00 71.25 95 ALA A CA 1
ATOM 757 C C . ALA A 1 95 ? -8.338 18.847 36.657 1.00 71.25 95 ALA A C 1
ATOM 759 O O . ALA A 1 95 ? -8.190 18.222 35.605 1.00 71.25 95 ALA A O 1
ATOM 760 N N . LEU A 1 96 ? -8.927 20.048 36.683 1.00 72.19 96 LEU A N 1
ATOM 761 C CA . LEU A 1 96 ? -9.427 20.727 35.481 1.00 72.19 96 LEU A CA 1
ATOM 762 C C . LEU A 1 96 ? -8.293 21.124 34.527 1.00 72.19 96 LEU A C 1
ATOM 764 O O . LEU A 1 96 ? -8.417 20.913 33.323 1.00 72.19 96 LEU A O 1
ATOM 768 N N . ILE A 1 97 ? -7.171 21.627 35.054 1.00 75.06 97 ILE A N 1
ATOM 769 C CA . ILE A 1 97 ? -5.994 22.003 34.251 1.00 75.06 97 ILE A CA 1
ATOM 770 C C . ILE A 1 97 ? -5.375 20.771 33.572 1.00 75.06 97 ILE A C 1
ATOM 772 O O . ILE A 1 97 ? -5.037 20.824 32.390 1.00 75.06 97 ILE A O 1
ATOM 776 N N . VAL A 1 98 ? -5.289 19.640 34.280 1.00 74.31 98 VAL A N 1
ATOM 777 C CA . VAL A 1 98 ? -4.772 18.378 33.721 1.00 74.31 98 VAL A CA 1
ATOM 778 C C . VAL A 1 98 ? -5.672 17.848 32.597 1.00 74.31 98 VAL A C 1
ATOM 780 O O . VAL A 1 98 ? -5.167 17.435 31.555 1.00 74.31 98 VAL A O 1
ATOM 783 N N . ASN A 1 99 ? -6.999 17.912 32.754 1.00 66.56 99 ASN A N 1
ATOM 784 C CA . ASN A 1 99 ? -7.936 17.488 31.705 1.00 66.56 99 ASN A CA 1
ATOM 785 C C . ASN A 1 99 ? -7.901 18.412 30.475 1.00 66.56 99 ASN A C 1
ATOM 787 O O . ASN A 1 99 ? -7.921 17.923 29.345 1.00 66.56 99 ASN A O 1
ATOM 791 N N . LEU A 1 100 ? -7.788 19.733 30.671 1.00 68.88 100 LEU A N 1
ATOM 792 C CA . LEU A 1 100 ? -7.655 20.691 29.567 1.00 68.88 100 LEU A CA 1
ATOM 793 C C . LEU A 1 100 ? -6.354 20.480 28.773 1.00 68.88 100 LEU A C 1
ATOM 795 O O . LEU A 1 100 ? -6.358 20.596 27.550 1.00 68.88 100 LEU A O 1
ATOM 799 N N . GLY A 1 101 ? -5.264 20.105 29.454 1.00 67.94 101 GLY A N 1
ATOM 800 C CA . GLY A 1 101 ? -3.995 19.743 28.817 1.00 67.94 101 GLY A CA 1
ATOM 801 C C . GLY A 1 101 ? -4.076 18.477 27.954 1.00 67.94 101 GLY A C 1
ATOM 802 O O . GLY A 1 101 ? -3.431 18.405 26.911 1.00 67.94 101 GLY A O 1
ATOM 803 N N . PHE A 1 102 ? -4.915 17.505 28.328 1.00 62.53 102 PHE A N 1
ATOM 804 C CA . PHE A 1 102 ? -5.109 16.264 27.564 1.00 62.53 102 PHE A CA 1
ATOM 805 C C . PHE A 1 102 ? -5.925 16.453 26.274 1.00 62.53 102 PHE A C 1
ATOM 807 O O . PHE A 1 102 ? -5.690 15.748 25.289 1.00 62.53 102 PHE A O 1
ATOM 814 N N . LEU A 1 103 ? -6.844 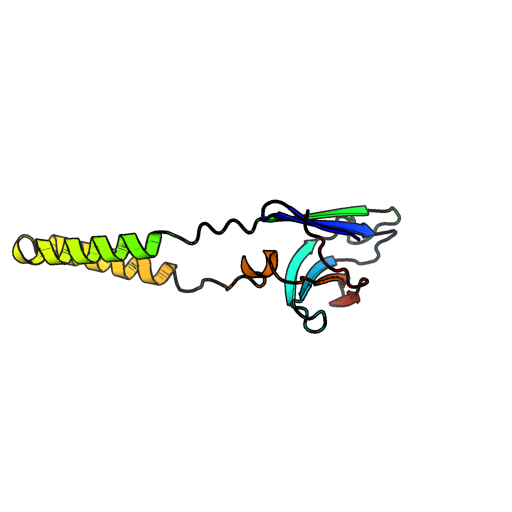17.426 26.232 1.00 59.25 103 LEU A N 1
ATOM 815 C CA . LEU A 1 103 ? -7.652 17.716 25.039 1.00 59.25 103 LEU A CA 1
ATOM 816 C C . LEU A 1 103 ? -6.795 18.178 23.847 1.00 59.25 103 LEU A C 1
ATOM 818 O O . LEU A 1 103 ? -7.094 17.818 22.708 1.00 59.25 103 LEU A O 1
ATOM 822 N N . GLY A 1 104 ? -5.686 18.883 24.099 1.00 58.22 104 GLY A N 1
ATOM 823 C CA . GLY A 1 104 ? -4.760 19.349 23.058 1.00 58.22 104 GLY A CA 1
ATOM 824 C C . GLY A 1 104 ? -4.010 18.236 22.312 1.00 58.22 104 GLY A C 1
ATOM 825 O O . GLY A 1 104 ? -3.505 18.471 21.219 1.00 58.22 104 GLY A O 1
ATOM 826 N N . ILE A 1 105 ? -3.968 17.016 22.860 1.00 58.72 105 ILE A N 1
ATOM 827 C CA . ILE A 1 105 ? -3.191 15.886 22.314 1.00 58.72 105 ILE A CA 1
ATOM 828 C C . ILE A 1 105 ? -4.038 15.019 21.358 1.00 58.72 105 ILE A C 1
ATOM 830 O O . ILE A 1 105 ? -3.506 14.228 20.585 1.00 58.72 105 ILE A O 1
ATOM 834 N N . THR A 1 106 ? -5.368 15.171 21.358 1.00 59.31 106 THR A N 1
ATOM 835 C CA . THR A 1 106 ? -6.290 14.297 20.596 1.00 59.31 106 THR A CA 1
ATOM 836 C C . THR A 1 106 ? -6.812 14.903 19.286 1.00 59.31 106 THR A C 1
ATOM 838 O O . THR A 1 106 ? -7.575 14.261 18.568 1.00 59.31 106 THR A O 1
ATOM 841 N N . GLY A 1 107 ? -6.381 16.121 18.937 1.00 57.03 107 GLY A N 1
ATOM 842 C CA . GLY A 1 107 ? -6.987 16.963 17.894 1.00 57.03 107 GLY A CA 1
ATOM 843 C C . GLY A 1 107 ? -6.851 1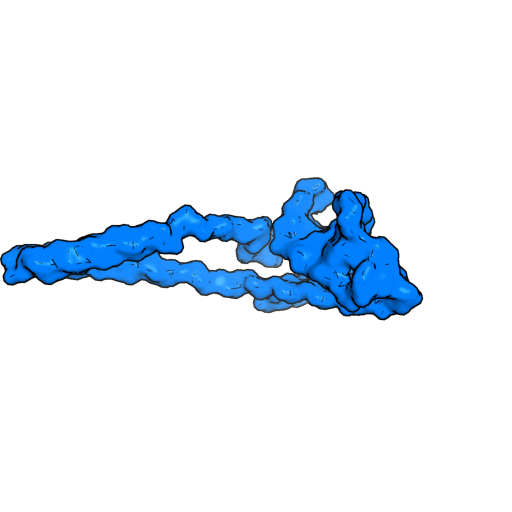6.506 16.435 1.00 57.03 107 GLY A C 1
ATOM 844 O O . GLY A 1 107 ? -7.363 17.180 15.546 1.00 57.03 107 GLY A O 1
ATOM 845 N N . CYS A 1 108 ? -6.197 15.381 16.141 1.00 49.66 108 CYS A N 1
ATOM 846 C CA . CYS A 1 108 ? -6.115 14.876 14.772 1.00 49.66 108 CYS A CA 1
ATOM 847 C C . CYS A 1 108 ? -6.147 13.350 14.730 1.00 49.66 108 CYS A C 1
ATOM 849 O O . CYS A 1 108 ? -5.116 12.683 14.758 1.00 49.66 108 CYS A O 1
ATOM 851 N N . GLN A 1 109 ? -7.347 12.790 14.599 1.00 60.22 109 GLN A N 1
ATOM 852 C CA . GLN A 1 109 ? -7.496 11.439 14.075 1.00 60.22 109 GLN A CA 1
ATOM 853 C C . GLN A 1 109 ? -7.740 11.558 12.571 1.00 60.22 109 GLN A C 1
ATOM 855 O O . GLN A 1 109 ? -8.810 11.991 12.138 1.00 60.22 109 GLN A O 1
ATOM 860 N N . LYS A 1 110 ? -6.731 11.217 11.755 1.00 58.97 110 LYS A N 1
ATOM 861 C CA . LYS A 1 110 ? -6.975 10.962 10.331 1.00 58.97 110 LYS A CA 1
ATOM 862 C C . LYS A 1 110 ? -7.993 9.827 10.257 1.00 58.97 110 LYS A C 1
ATOM 864 O O . LYS A 1 110 ? -7.784 8.784 10.868 1.00 58.97 110 LYS A O 1
ATOM 869 N N . LYS A 1 111 ? -9.098 10.048 9.543 1.00 62.41 111 LYS A N 1
ATOM 870 C CA . LYS A 1 111 ? -10.032 8.968 9.218 1.00 62.41 111 LYS A CA 1
ATOM 871 C C . LYS A 1 111 ? -9.297 7.966 8.337 1.00 62.41 111 LYS A C 1
ATOM 873 O O . LYS A 1 111 ? -8.630 8.378 7.384 1.00 62.41 111 LYS A O 1
ATOM 878 N N . ASP A 1 112 ? -9.404 6.687 8.670 1.00 67.62 112 ASP A N 1
ATOM 879 C CA . ASP A 1 112 ? -8.867 5.637 7.819 1.00 67.62 112 ASP A CA 1
ATOM 880 C C . ASP A 1 112 ? -9.593 5.668 6.465 1.00 67.62 112 ASP A C 1
ATOM 882 O O . ASP A 1 112 ? -10.793 5.921 6.368 1.00 67.62 112 ASP A O 1
ATOM 886 N N . VAL A 1 113 ? -8.843 5.455 5.384 1.00 67.81 113 VAL A N 1
ATOM 887 C CA . VAL A 1 113 ? -9.388 5.436 4.013 1.00 67.81 113 VAL A CA 1
ATOM 888 C C . VAL A 1 113 ? -10.333 4.243 3.808 1.00 67.81 113 VAL A C 1
ATOM 890 O O . VAL A 1 113 ? -11.220 4.277 2.955 1.00 67.81 113 VAL A O 1
ATOM 893 N N . VAL A 1 114 ? -10.154 3.200 4.620 1.00 70.75 114 VAL A N 1
ATOM 894 C CA . VAL A 1 114 ? -10.929 1.963 4.625 1.00 70.75 114 VAL A CA 1
ATOM 895 C C . VAL A 1 114 ? -11.370 1.689 6.059 1.00 70.75 114 VAL A C 1
ATOM 897 O O . VAL A 1 114 ? -10.544 1.400 6.920 1.00 70.75 114 VAL A O 1
ATOM 900 N N . ASP A 1 115 ? -12.677 1.764 6.295 1.00 71.31 115 ASP A N 1
ATOM 901 C CA . ASP A 1 115 ? -13.297 1.432 7.579 1.00 71.31 115 ASP A CA 1
ATOM 902 C C . ASP A 1 115 ? -13.770 -0.029 7.604 1.00 71.31 115 ASP A C 1
ATOM 904 O O . ASP A 1 115 ? -13.891 -0.676 6.562 1.00 71.31 115 ASP A O 1
ATOM 908 N N . LYS A 1 116 ? -14.151 -0.543 8.785 1.00 64.75 116 LYS A N 1
ATOM 909 C CA . LYS A 1 116 ? -14.728 -1.896 8.943 1.00 64.75 116 LYS A CA 1
ATOM 910 C C . LYS A 1 116 ? -15.924 -2.179 8.013 1.00 64.75 116 LYS A C 1
ATOM 912 O O . LYS A 1 116 ? -16.195 -3.339 7.723 1.00 64.75 116 LYS A O 1
ATOM 917 N N . SER A 1 117 ? -16.627 -1.160 7.508 1.00 63.22 117 SER A N 1
ATOM 918 C CA . SER A 1 117 ? -17.701 -1.335 6.513 1.00 63.22 117 SER A CA 1
ATOM 919 C C . SER A 1 117 ? -17.200 -1.887 5.176 1.00 63.22 117 SER A C 1
ATOM 921 O O . SER A 1 117 ? -17.903 -2.661 4.529 1.00 63.22 117 SER A O 1
ATOM 923 N N . ALA A 1 118 ? -15.956 -1.587 4.797 1.00 64.75 118 ALA A N 1
ATOM 924 C CA . ALA A 1 118 ? -15.340 -2.096 3.575 1.00 64.75 118 ALA A CA 1
ATOM 925 C C . ALA A 1 118 ? -15.089 -3.612 3.611 1.00 64.75 118 ALA A C 1
ATOM 927 O O . ALA A 1 118 ? -14.940 -4.232 2.564 1.00 64.75 118 ALA A O 1
ATOM 928 N N . ILE A 1 119 ? -15.107 -4.223 4.802 1.00 65.44 119 ILE A N 1
ATOM 929 C CA . ILE A 1 119 ? -15.062 -5.681 4.974 1.00 65.44 119 ILE A CA 1
ATOM 930 C C . ILE A 1 119 ? -16.330 -6.320 4.392 1.00 65.44 119 ILE A C 1
ATOM 932 O O . ILE A 1 119 ? -16.283 -7.426 3.863 1.00 65.44 119 ILE A O 1
ATOM 936 N N . ASN A 1 120 ? -17.464 -5.612 4.420 1.00 68.69 120 ASN A N 1
ATOM 937 C CA . ASN A 1 120 ? -18.763 -6.113 3.964 1.00 68.69 120 ASN A CA 1
ATOM 938 C C . ASN A 1 120 ? -19.148 -5.625 2.559 1.00 68.69 120 ASN A C 1
ATOM 940 O O . ASN A 1 120 ? -19.931 -6.287 1.884 1.00 68.69 120 ASN A O 1
ATOM 944 N N . GLU A 1 121 ? -18.508 -4.575 2.054 1.00 78.69 121 GLU A N 1
ATOM 945 C CA . GLU A 1 121 ? -18.727 -4.043 0.703 1.00 78.69 121 GLU A CA 1
ATOM 946 C C . GLU A 1 121 ? -17.796 -4.683 -0.345 1.00 78.69 121 GLU A C 1
ATOM 948 O O . GLU A 1 121 ? -16.933 -5.506 -0.021 1.00 78.69 121 GLU A O 1
ATOM 953 N N . ASN A 1 122 ? -18.007 -4.343 -1.621 1.00 85.19 122 ASN A N 1
ATOM 954 C CA . ASN A 1 122 ? -17.035 -4.620 -2.675 1.00 85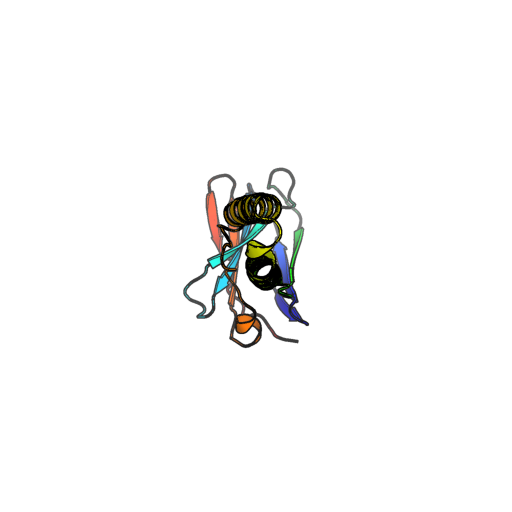.19 122 ASN A CA 1
ATOM 955 C C . ASN A 1 122 ? -15.855 -3.659 -2.504 1.00 85.19 122 ASN A C 1
ATOM 957 O O . ASN A 1 122 ? -16.045 -2.444 -2.491 1.00 85.19 122 ASN A O 1
ATOM 961 N N . LEU A 1 123 ? -14.646 -4.204 -2.399 1.00 91.00 123 LEU A N 1
ATOM 962 C CA . LEU A 1 123 ? -13.415 -3.428 -2.358 1.00 91.00 123 LEU A CA 1
ATOM 963 C C . LEU A 1 123 ? -12.585 -3.773 -3.592 1.00 91.00 123 LEU A C 1
ATOM 965 O O . LEU A 1 123 ? -12.373 -4.946 -3.901 1.00 91.00 123 LEU A O 1
ATOM 969 N N . TYR A 1 124 ? -12.135 -2.752 -4.301 1.00 94.56 124 TYR A N 1
ATOM 970 C CA . TYR A 1 124 ? -11.246 -2.862 -5.448 1.00 94.56 124 TYR A CA 1
ATOM 971 C C . TYR A 1 124 ? -9.877 -2.328 -5.063 1.00 94.56 124 TYR A C 1
ATOM 973 O O . TYR A 1 124 ? -9.774 -1.360 -4.312 1.00 94.56 124 TYR A O 1
ATOM 981 N N . LEU A 1 125 ? -8.830 -2.954 -5.583 1.00 95.50 125 LEU A N 1
ATOM 982 C CA . LEU A 1 125 ? -7.450 -2.624 -5.275 1.00 95.50 125 LEU A CA 1
ATOM 983 C C . LEU A 1 125 ? -6.637 -2.535 -6.560 1.00 95.50 125 LEU A C 1
ATOM 985 O O . LEU A 1 125 ? -6.803 -3.346 -7.474 1.00 95.50 125 LEU A O 1
ATOM 989 N N . ARG A 1 126 ? -5.739 -1.558 -6.613 1.00 97.25 126 ARG A N 1
ATOM 990 C CA . ARG A 1 126 ? -4.681 -1.471 -7.620 1.00 97.25 126 ARG A CA 1
ATOM 991 C C . ARG A 1 126 ? -3.373 -1.066 -6.958 1.00 97.25 126 ARG A C 1
ATOM 993 O O . ARG A 1 126 ? -3.363 -0.506 -5.863 1.00 97.25 126 ARG A O 1
ATOM 1000 N N . ILE A 1 127 ? -2.278 -1.340 -7.645 1.00 97.81 127 ILE A N 1
ATOM 1001 C CA . ILE A 1 127 ? -0.948 -0.906 -7.244 1.00 97.81 127 ILE A CA 1
ATOM 1002 C C . ILE A 1 127 ? -0.526 0.197 -8.194 1.00 97.81 127 ILE A C 1
ATOM 1004 O O . ILE A 1 127 ? -0.558 0.022 -9.410 1.00 97.81 127 ILE A O 1
ATOM 1008 N N . LYS A 1 128 ? -0.133 1.327 -7.623 1.00 97.75 128 LYS A N 1
ATOM 1009 C CA . LYS A 1 128 ? 0.509 2.422 -8.329 1.00 97.75 128 LYS A CA 1
ATOM 1010 C C . LYS A 1 128 ? 2.007 2.338 -8.061 1.00 97.75 128 LYS A C 1
ATOM 1012 O O . LYS A 1 128 ? 2.446 2.601 -6.947 1.00 97.75 128 LYS A O 1
ATOM 1017 N N . GLN A 1 129 ? 2.777 1.944 -9.059 1.00 97.75 129 GLN A N 1
ATOM 1018 C CA . GLN A 1 129 ? 4.232 1.977 -9.018 1.00 97.75 129 GLN A CA 1
ATOM 1019 C C . GLN A 1 129 ? 4.700 3.404 -9.301 1.00 97.75 129 GLN A C 1
ATOM 1021 O O . GLN A 1 129 ? 4.196 4.021 -10.235 1.00 97.75 129 GLN A O 1
ATOM 1026 N N . VAL A 1 130 ? 5.620 3.932 -8.496 1.00 97.81 130 VAL A N 1
ATOM 1027 C CA . VAL A 1 130 ? 6.143 5.295 -8.634 1.00 97.81 130 VAL A CA 1
ATOM 1028 C C . VAL A 1 130 ? 7.661 5.247 -8.723 1.00 97.81 130 VAL A C 1
ATOM 1030 O O . VAL A 1 130 ? 8.324 4.702 -7.839 1.00 97.81 130 VAL A O 1
ATOM 1033 N N . ASP A 1 131 ? 8.203 5.820 -9.792 1.00 96.94 131 ASP A N 1
ATOM 1034 C CA . ASP A 1 131 ? 9.645 5.941 -9.977 1.00 96.94 131 ASP A CA 1
ATOM 1035 C C . ASP A 1 131 ? 10.232 7.108 -9.159 1.00 96.94 131 ASP A C 1
ATOM 1037 O O . ASP A 1 131 ? 9.521 7.949 -8.603 1.00 96.94 131 ASP A O 1
ATOM 1041 N N . LYS A 1 132 ? 11.562 7.187 -9.106 1.00 95.12 132 LYS A N 1
ATOM 1042 C CA . LYS A 1 132 ? 12.290 8.264 -8.414 1.00 95.12 132 LYS A CA 1
ATOM 1043 C C . LYS A 1 132 ? 12.069 9.659 -9.013 1.00 95.12 132 LYS A C 1
ATOM 1045 O O . LYS A 1 132 ? 12.429 10.650 -8.381 1.00 95.12 132 LYS A O 1
ATOM 1050 N N . LEU A 1 133 ? 11.512 9.750 -10.221 1.00 95.75 133 LEU A N 1
ATOM 1051 C CA . LEU A 1 133 ? 11.167 11.003 -10.895 1.00 95.75 133 LEU A CA 1
ATOM 1052 C C . LEU A 1 133 ? 9.701 11.407 -10.648 1.00 95.75 133 LEU A C 1
ATOM 1054 O O . LEU A 1 133 ? 9.296 12.506 -11.024 1.00 95.75 133 LEU A O 1
ATOM 1058 N N . GLY A 1 134 ? 8.918 10.551 -9.986 1.00 94.25 134 GLY A N 1
ATOM 1059 C CA . GLY A 1 134 ? 7.504 10.753 -9.694 1.00 94.25 134 GLY A CA 1
ATOM 1060 C C . GLY A 1 134 ? 6.548 10.283 -10.795 1.00 94.25 134 GLY A C 1
ATOM 1061 O O . GLY A 1 134 ? 5.338 10.485 -10.653 1.00 94.25 134 GLY A O 1
ATOM 1062 N N . ASN A 1 135 ? 7.039 9.652 -11.867 1.00 96.25 135 ASN A N 1
ATOM 1063 C CA . ASN A 1 135 ? 6.168 9.034 -12.863 1.00 96.25 135 ASN A CA 1
ATOM 1064 C C . ASN A 1 135 ? 5.485 7.814 -12.258 1.00 96.25 135 ASN A C 1
ATOM 1066 O O . ASN A 1 135 ? 6.063 7.096 -11.441 1.00 96.25 135 ASN A O 1
ATOM 1070 N N . ALA A 1 136 ? 4.239 7.588 -12.668 1.00 96.44 136 ALA A N 1
ATOM 1071 C CA . ALA A 1 136 ? 3.413 6.540 -12.105 1.00 96.44 136 ALA A CA 1
ATOM 1072 C C . ALA A 1 136 ? 2.897 5.579 -13.171 1.00 96.44 136 ALA A C 1
ATOM 1074 O O . ALA A 1 136 ? 2.306 6.000 -14.166 1.00 96.44 136 ALA A O 1
ATOM 1075 N N . GLU A 1 137 ? 3.028 4.289 -12.889 1.00 96.38 137 GLU A N 1
ATOM 1076 C CA . GLU A 1 137 ? 2.407 3.208 -13.645 1.00 96.38 137 GLU A CA 1
ATOM 1077 C C . GLU A 1 137 ? 1.410 2.462 -12.760 1.00 96.38 137 GLU A C 1
ATOM 1079 O O . GLU A 1 137 ? 1.596 2.328 -11.550 1.00 96.38 137 GLU A O 1
ATOM 1084 N N . TYR A 1 138 ? 0.321 1.980 -13.356 1.00 96.75 138 TYR A N 1
ATOM 1085 C CA . TYR A 1 138 ? -0.762 1.337 -12.618 1.00 96.75 138 TYR A CA 1
ATOM 1086 C C . TYR A 1 138 ? -0.890 -0.129 -13.005 1.00 96.75 138 TYR A C 1
ATOM 1088 O O . TYR A 1 138 ? -0.893 -0.487 -14.183 1.00 96.75 138 TYR A O 1
ATOM 1096 N N . SER A 1 139 ? -1.066 -0.980 -11.999 1.00 96.00 139 SER A N 1
ATOM 1097 C CA . SER A 1 139 ? -1.429 -2.373 -12.204 1.00 96.00 139 SER A CA 1
ATOM 1098 C C . SER A 1 139 ? -2.893 -2.517 -12.631 1.00 96.00 139 SER A C 1
ATOM 1100 O O . SER A 1 139 ? -3.704 -1.587 -12.564 1.00 96.00 139 SER A O 1
ATOM 1102 N N . LYS A 1 140 ? -3.255 -3.736 -13.043 1.00 95.56 140 LYS A N 1
ATOM 1103 C CA . LYS A 1 140 ? -4.660 -4.110 -13.224 1.00 95.56 140 LYS A CA 1
ATOM 1104 C C . LYS A 1 140 ? -5.410 -3.988 -11.896 1.00 95.56 140 LYS A C 1
ATOM 1106 O O . LYS A 1 140 ? -4.910 -4.401 -10.851 1.00 95.56 140 LYS A O 1
ATOM 1111 N N . VAL A 1 141 ? -6.641 -3.493 -11.971 1.00 96.31 141 VAL A N 1
ATOM 1112 C CA . VAL A 1 141 ? -7.560 -3.467 -10.830 1.00 96.31 141 VAL A CA 1
ATOM 1113 C C . VAL A 1 141 ? -8.024 -4.889 -10.526 1.00 96.31 141 VAL A C 1
ATOM 1115 O O . VAL A 1 141 ? -8.467 -5.604 -11.426 1.00 96.31 141 VAL A O 1
ATOM 1118 N N . VAL A 1 142 ? -7.965 -5.287 -9.258 1.00 95.62 142 VAL A N 1
ATOM 1119 C CA . VAL A 1 142 ? -8.533 -6.551 -8.770 1.00 95.62 142 VAL A CA 1
ATOM 1120 C C . VAL A 1 142 ? -9.604 -6.273 -7.728 1.00 95.62 142 VAL A C 1
ATOM 1122 O O . VAL A 1 142 ? -9.516 -5.306 -6.972 1.00 95.62 142 VAL A O 1
ATOM 1125 N N . ARG A 1 143 ? -10.621 -7.132 -7.667 1.00 94.25 143 ARG A N 1
ATOM 1126 C CA . ARG A 1 143 ? -11.558 -7.139 -6.543 1.00 94.25 143 ARG A CA 1
ATOM 1127 C C . ARG A 1 143 ? -10.932 -7.922 -5.396 1.00 94.25 143 ARG A C 1
ATOM 1129 O O . ARG A 1 143 ? -10.416 -9.014 -5.619 1.00 94.25 143 ARG A O 1
ATOM 1136 N N . VAL A 1 144 ? -11.004 -7.384 -4.186 1.00 93.12 144 VAL A N 1
ATOM 1137 C CA . VAL A 1 144 ? -10.557 -8.084 -2.984 1.00 93.12 144 VAL A CA 1
ATOM 1138 C C . VAL A 1 144 ? -11.523 -9.234 -2.698 1.00 93.12 144 VAL A C 1
ATOM 1140 O O . VAL A 1 144 ? -12.741 -9.041 -2.637 1.00 93.12 144 VAL A O 1
ATOM 1143 N N . VAL A 1 145 ? -10.981 -10.444 -2.573 1.00 92.00 145 VAL A N 1
ATOM 1144 C CA . VAL A 1 145 ? -11.754 -11.662 -2.296 1.00 92.00 145 VAL A CA 1
ATOM 1145 C C . VAL A 1 145 ? -11.912 -11.822 -0.788 1.00 92.00 145 VAL A C 1
ATOM 1147 O O . VAL A 1 145 ? -10.981 -11.550 -0.037 1.00 92.00 145 VAL A O 1
ATOM 1150 N N . LYS A 1 146 ? -13.094 -12.235 -0.335 1.00 86.81 146 LYS A N 1
ATOM 1151 C CA . LYS A 1 146 ? -13.350 -12.546 1.076 1.00 86.81 146 LYS A CA 1
ATOM 1152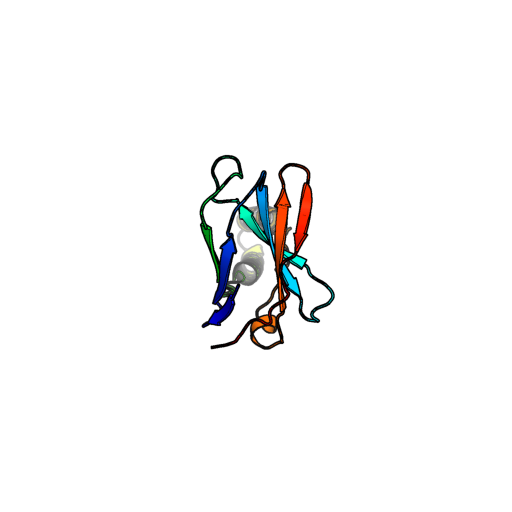 C C . LYS A 1 146 ? -13.223 -14.051 1.253 1.00 86.81 146 LYS A C 1
ATOM 1154 O O . LYS A 1 146 ? -13.843 -14.776 0.473 1.00 86.81 146 LYS A O 1
ATOM 1159 N N . GLU A 1 147 ? -12.433 -14.475 2.230 1.00 77.75 147 GLU A N 1
ATOM 1160 C CA . GLU A 1 147 ? -12.348 -15.876 2.668 1.00 77.75 147 GLU A CA 1
ATOM 1161 C C . GLU A 1 147 ? -12.976 -16.052 4.050 1.00 77.75 147 GLU A C 1
ATOM 1163 O O . GLU A 1 147 ? -12.891 -15.106 4.871 1.00 77.75 147 GLU A O 1
#

Nearest PDB structures (foldseek):
  7qfa-assembly1_A  TM=5.623E-01  e=2.179E-01  Homo sapiens
  8btk-assembly1_TA  TM=4.648E-01  e=4.194E-02  Canis lupus familiaris
  6w9g-assembly1_A  TM=4.192E-01  e=3.925E-01  Homo sapiens
  3lkj-assembly1_B  TM=4.457E-01  e=7.499E-01  Homo sapiens
  1d2q-assembly1_A  TM=3.476E-01  e=3.266E+00  Homo sapiens

Solvent-accessible surface area (backbone atoms only — not comparable to full-atom values): 8520 Å² total; per-residue (Å²): 115,50,42,37,37,45,95,58,27,39,40,38,40,40,68,46,66,57,42,71,49,31,44,31,34,33,39,26,39,15,72,81,72,74,64,69,43,75,74,47,78,44,70,50,88,35,67,89,11,42,28,89,54,69,46,82,46,79,49,76,48,75,60,79,76,78,76,69,69,62,67,62,53,53,54,53,52,53,54,53,41,60,74,45,40,90,80,43,57,68,64,35,54,54,51,50,53,55,53,58,60,55,58,73,75,63,81,75,76,82,78,68,89,68,54,74,66,51,77,78,48,67,33,25,36,32,41,36,40,28,32,77,86,67,54,73,49,74,54,76,77,40,68,51,41,77,108

Radius of gyration: 23.05 Å; Cα contacts (8 Å, |Δi|>4): 235; chains: 1; bounding box: 38×40×63 Å

Foldseek 3Di:
DAWAQDPQKIKDKDKDQWWDQWFWKFKWKDQVLPDTDTQDIGGDPDDNRTDNHMDMDMDMDHQPDPPDPVVVVLVVLLVVLVVCCVPDVVVSVVSVVVSVVVVVVPPDDDDRPDHPVCLVGWMKIKMWTAGPVGDTDIDDIDIHYYD